Protein AF-A0A284VJ40-F1 (afdb_monomer_lite)

Sequence (128 aa):
MRIRPRKGGKGWAPASIRIILTNEAYIGKAYYNRRFCVKPKKPRDPLAYRKNENSTKKLRPRNEWIEIEVPAIIDEDTFRRAGEQLKKNTAWSSRNNTQHSYLLRRLVRCGECGYKMCGFFEGKQVNM

pLDDT: mean 87.55, std 10.87, range [37.44, 97.5]

InterPro domains:
  IPR011109 DNA-binding recombinase domain [PF07508] (4-89)
  IPR038109 DNA-binding recombinase domain superfamily [G3DSA:3.90.1750.20] (2-114)
  IPR050639 Site-specific recombinase resolvase [PTHR30461] (1-119)

Foldseek 3Di:
DQDAPPVRDPDDDPVRVVCVLQACVQQFKDWPPQKDFQADPDDPDPPDDDPDRRPDIDTDDPVPIDIDGDDHNDHPVSSVVSVVVVVVCVLVPCVPPDDDDDPCQSPDADPPPRHGDDDDDDDDPPDD

Structure (mmCIF, N/CA/C/O backbone):
data_AF-A0A284VJ40-F1
#
_entry.id   AF-A0A284VJ40-F1
#
loop_
_atom_site.group_PDB
_atom_site.id
_atom_site.type_symbol
_atom_site.label_atom_id
_atom_site.label_alt_id
_atom_site.label_comp_id
_atom_site.label_asym_id
_atom_site.label_entity_id
_atom_site.label_seq_id
_atom_site.pdbx_PDB_ins_code
_atom_site.Cartn_x
_atom_site.Cartn_y
_atom_site.Cartn_z
_atom_site.occupancy
_atom_site.B_iso_or_equiv
_atom_site.auth_seq_id
_atom_site.auth_comp_id
_atom_site.auth_asym_id
_atom_site.auth_atom_id
_atom_site.pdbx_PDB_model_num
ATOM 1 N N . MET A 1 1 ? -0.093 26.224 -6.676 1.00 54.31 1 MET A N 1
ATOM 2 C CA . MET A 1 1 ? -0.177 26.091 -5.201 1.00 54.31 1 MET A CA 1
ATOM 3 C C . MET A 1 1 ? 0.594 24.839 -4.769 1.00 54.31 1 MET A C 1
ATOM 5 O O . MET A 1 1 ? 0.259 23.758 -5.233 1.00 54.31 1 MET A O 1
ATOM 9 N N . ARG A 1 2 ? 1.674 24.945 -3.975 1.00 72.81 2 ARG A N 1
ATOM 10 C CA . ARG A 1 2 ? 2.485 23.777 -3.559 1.00 72.81 2 ARG A CA 1
ATOM 11 C C . ARG A 1 2 ? 2.055 23.322 -2.164 1.00 72.81 2 ARG A C 1
ATOM 13 O O . ARG A 1 2 ? 2.453 23.928 -1.175 1.00 72.81 2 ARG A O 1
ATOM 20 N N . ILE A 1 3 ? 1.242 22.268 -2.089 1.00 81.75 3 ILE A N 1
ATOM 21 C CA . ILE A 1 3 ? 0.759 21.715 -0.814 1.00 81.75 3 ILE A CA 1
ATOM 22 C C . ILE A 1 3 ? 1.926 21.030 -0.095 1.00 81.75 3 ILE A C 1
ATOM 24 O O . ILE A 1 3 ? 2.448 20.010 -0.557 1.00 81.75 3 ILE A O 1
ATOM 28 N N . ARG A 1 4 ? 2.355 21.597 1.036 1.00 85.69 4 ARG A N 1
ATOM 29 C CA . ARG A 1 4 ? 3.443 21.040 1.850 1.00 85.69 4 ARG A CA 1
ATOM 30 C C . ARG A 1 4 ? 2.926 19.914 2.760 1.00 85.69 4 ARG A C 1
ATOM 32 O O . ARG A 1 4 ? 1.786 19.974 3.214 1.00 85.69 4 ARG A O 1
ATOM 39 N N . PRO A 1 5 ? 3.745 18.890 3.055 1.00 87.50 5 PRO A N 1
ATOM 40 C CA . PRO A 1 5 ? 3.402 17.887 4.058 1.00 87.50 5 PRO A CA 1
ATOM 41 C C . PRO A 1 5 ? 3.319 18.523 5.451 1.00 87.50 5 PRO A C 1
ATOM 43 O O . PRO A 1 5 ? 3.989 19.517 5.720 1.00 87.50 5 PRO A O 1
ATOM 46 N N . ARG A 1 6 ? 2.573 17.897 6.371 1.00 80.50 6 ARG A N 1
ATOM 47 C CA . ARG A 1 6 ? 2.343 18.391 7.747 1.00 80.50 6 ARG A CA 1
ATOM 48 C C . ARG A 1 6 ? 3.614 18.831 8.491 1.00 80.50 6 ARG A C 1
ATOM 50 O O . ARG A 1 6 ? 3.562 19.765 9.276 1.00 80.50 6 ARG A O 1
ATOM 57 N N . LYS A 1 7 ? 4.749 18.162 8.259 1.00 83.31 7 LYS A N 1
ATOM 58 C CA . LYS A 1 7 ? 6.049 18.488 8.881 1.00 83.31 7 LYS A CA 1
ATOM 59 C C . LYS A 1 7 ? 6.913 19.470 8.067 1.00 83.31 7 LYS A C 1
ATOM 61 O O . LYS A 1 7 ? 8.104 19.576 8.317 1.00 83.31 7 LYS A O 1
ATOM 66 N N . GLY A 1 8 ? 6.360 20.132 7.051 1.00 81.44 8 GLY A N 1
ATOM 67 C CA . GLY A 1 8 ? 7.031 21.210 6.312 1.00 81.44 8 GLY A CA 1
ATOM 68 C C . GLY A 1 8 ? 8.177 20.798 5.378 1.00 81.44 8 GLY A C 1
ATOM 69 O O . GLY A 1 8 ? 8.856 21.669 4.844 1.00 81.44 8 GLY A O 1
ATOM 70 N N . GLY A 1 9 ? 8.401 19.500 5.148 1.00 83.12 9 GLY A N 1
ATOM 71 C CA . GLY A 1 9 ? 9.456 19.008 4.253 1.00 83.12 9 GLY A CA 1
ATOM 72 C C . GLY A 1 9 ? 9.308 19.460 2.789 1.00 83.12 9 GLY A C 1
ATOM 73 O O . GLY A 1 9 ? 8.227 19.844 2.343 1.00 83.12 9 GLY A O 1
ATOM 74 N N . LYS A 1 10 ? 10.400 19.357 2.011 1.00 83.69 10 LYS A N 1
ATOM 75 C CA . LYS A 1 10 ? 10.471 19.793 0.595 1.00 83.69 10 LYS A CA 1
ATOM 76 C C . LYS A 1 10 ? 9.449 19.100 -0.328 1.00 83.69 10 LYS A C 1
ATOM 78 O O . LYS A 1 10 ? 9.096 19.641 -1.379 1.00 83.69 10 LYS A O 1
ATOM 83 N N . GLY A 1 11 ? 8.971 17.919 0.054 1.00 87.00 11 GLY A N 1
ATOM 84 C CA . GLY A 1 11 ? 7.966 17.150 -0.671 1.00 87.00 11 GLY A CA 1
ATOM 85 C C . GLY A 1 11 ? 7.354 16.062 0.205 1.00 87.00 11 GLY A C 1
ATOM 86 O O . GLY A 1 11 ? 7.837 15.779 1.303 1.00 87.00 11 GLY A O 1
ATOM 87 N N . TRP A 1 12 ? 6.275 15.459 -0.280 1.00 90.25 12 TRP A N 1
ATOM 88 C CA . TRP A 1 12 ? 5.621 14.352 0.405 1.00 90.25 12 TRP A CA 1
ATOM 89 C C . TRP A 1 12 ? 6.448 13.074 0.274 1.00 90.25 12 TRP A C 1
ATOM 91 O O . TRP A 1 12 ? 6.864 12.699 -0.821 1.00 90.25 12 TRP A O 1
ATOM 101 N N . ALA A 1 13 ? 6.656 12.372 1.389 1.00 89.69 13 ALA A N 1
ATOM 102 C CA . ALA A 1 13 ? 7.297 11.067 1.348 1.00 89.69 13 ALA A CA 1
ATOM 103 C C . ALA A 1 13 ? 6.415 10.075 0.558 1.00 89.69 13 ALA A C 1
ATOM 105 O O . ALA A 1 13 ? 5.196 10.053 0.769 1.00 89.69 13 ALA A O 1
ATOM 106 N N . PRO A 1 14 ? 6.989 9.186 -0.275 1.00 89.38 14 PRO A N 1
ATOM 107 C CA . PRO A 1 14 ? 6.208 8.199 -1.026 1.00 89.38 14 PRO A CA 1
ATOM 108 C C . PRO A 1 14 ? 5.330 7.307 -0.137 1.00 89.38 14 PRO A C 1
ATOM 110 O O . PRO A 1 14 ? 4.239 6.906 -0.536 1.00 89.38 14 PRO A O 1
ATOM 113 N N . ALA A 1 15 ? 5.784 7.013 1.087 1.00 90.31 15 ALA A N 1
ATOM 114 C CA . ALA A 1 15 ? 5.001 6.272 2.073 1.00 90.31 15 ALA A CA 1
ATOM 115 C C . ALA A 1 15 ? 3.744 7.042 2.516 1.00 90.31 15 ALA A C 1
ATOM 117 O O . ALA A 1 15 ? 2.681 6.442 2.642 1.00 90.31 15 ALA A O 1
ATOM 118 N N . SER A 1 16 ? 3.8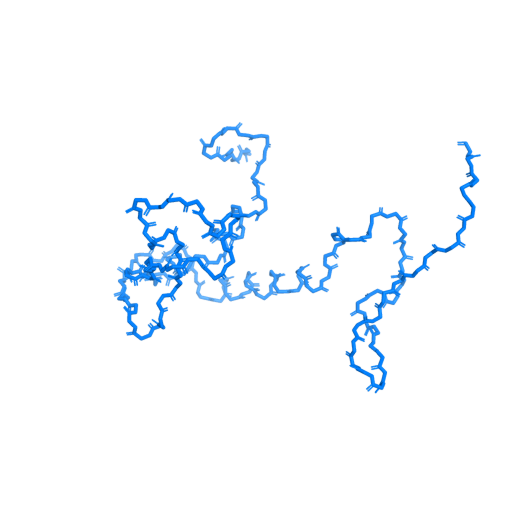45 8.361 2.699 1.00 91.56 16 SER A N 1
ATOM 119 C CA . SER A 1 16 ? 2.707 9.217 3.048 1.00 91.56 16 SER A CA 1
ATOM 120 C C . SER A 1 16 ? 1.683 9.266 1.918 1.00 91.56 16 SER A C 1
ATOM 122 O O . SER A 1 16 ? 0.502 9.059 2.170 1.00 91.56 16 SER A O 1
ATOM 124 N N . ILE A 1 17 ? 2.136 9.452 0.673 1.00 92.19 17 ILE A N 1
ATOM 125 C CA . ILE A 1 17 ? 1.256 9.431 -0.508 1.00 92.19 17 ILE A CA 1
ATOM 126 C C . ILE A 1 17 ? 0.546 8.079 -0.621 1.00 92.19 17 ILE A C 1
ATOM 128 O O . ILE A 1 17 ? -0.659 8.029 -0.834 1.00 92.19 17 ILE A O 1
ATOM 132 N N . ARG A 1 18 ? 1.267 6.970 -0.419 1.00 93.44 18 ARG A N 1
ATOM 133 C CA . ARG A 1 18 ? 0.664 5.633 -0.435 1.00 93.44 18 ARG A CA 1
ATOM 134 C C . ARG A 1 18 ? -0.431 5.483 0.620 1.00 93.44 18 ARG A C 1
ATOM 136 O O . ARG A 1 18 ? -1.461 4.901 0.310 1.00 93.44 18 ARG A O 1
ATOM 143 N N . ILE A 1 19 ? -0.220 5.984 1.839 1.00 93.19 19 ILE A N 1
ATOM 144 C CA . ILE A 1 19 ? -1.234 5.932 2.904 1.00 93.19 19 ILE A CA 1
ATOM 145 C C . ILE A 1 19 ? -2.482 6.719 2.493 1.00 93.19 19 ILE A C 1
ATOM 147 O O . ILE A 1 19 ? -3.580 6.208 2.659 1.00 93.19 19 ILE A O 1
ATOM 151 N N . ILE A 1 20 ? -2.314 7.911 1.914 1.00 93.38 20 ILE A N 1
ATOM 152 C CA . ILE A 1 20 ? -3.421 8.744 1.417 1.00 93.38 20 ILE A CA 1
ATOM 153 C C . ILE A 1 20 ? -4.213 7.991 0.342 1.00 93.38 20 ILE A C 1
ATOM 155 O O . ILE A 1 20 ? -5.414 7.803 0.483 1.00 93.38 20 ILE A O 1
ATOM 159 N N . LEU A 1 21 ? -3.538 7.486 -0.692 1.00 94.94 21 LEU A N 1
ATOM 160 C CA . LEU A 1 21 ? -4.185 6.814 -1.826 1.00 94.94 21 LEU A CA 1
ATOM 161 C C . LEU A 1 21 ? -4.819 5.455 -1.484 1.00 94.94 21 LEU A C 1
ATOM 163 O O . LEU A 1 21 ? -5.546 4.910 -2.302 1.00 94.94 21 LEU A O 1
ATOM 167 N N . THR A 1 22 ? -4.517 4.879 -0.318 1.00 95.12 22 THR A N 1
ATOM 168 C CA . THR A 1 22 ? -5.067 3.582 0.126 1.00 95.12 22 THR A CA 1
ATOM 169 C C . THR A 1 22 ? -6.019 3.719 1.312 1.00 95.12 22 THR A C 1
ATOM 171 O O . THR A 1 22 ? -6.426 2.717 1.898 1.00 95.12 22 THR A O 1
ATOM 174 N N . ASN A 1 23 ? -6.364 4.949 1.698 1.00 95.31 23 ASN A N 1
ATOM 175 C CA . ASN A 1 23 ? -7.256 5.191 2.817 1.00 95.31 23 ASN A CA 1
ATOM 176 C C . ASN A 1 23 ? -8.726 5.044 2.398 1.00 95.31 23 ASN A C 1
ATOM 178 O O . ASN A 1 23 ? -9.292 5.945 1.785 1.00 95.31 23 ASN A O 1
ATOM 182 N N . GLU A 1 24 ? -9.341 3.930 2.792 1.00 95.25 24 GLU A N 1
ATOM 183 C CA . GLU A 1 24 ? -10.757 3.619 2.537 1.00 95.25 24 GLU A CA 1
ATOM 184 C C . GLU A 1 24 ? -11.721 4.651 3.169 1.00 95.25 24 GLU A C 1
ATOM 186 O O . GLU A 1 24 ? -12.842 4.816 2.700 1.00 95.25 24 GLU A O 1
ATOM 191 N N . ALA A 1 25 ? -11.274 5.453 4.145 1.00 96.62 25 ALA A N 1
ATOM 192 C CA . ALA A 1 25 ? -12.098 6.535 4.691 1.00 96.62 25 ALA A CA 1
ATOM 193 C C . ALA A 1 25 ? -12.501 7.577 3.628 1.00 96.62 25 ALA A C 1
ATOM 195 O O . ALA A 1 25 ? -13.527 8.230 3.773 1.00 96.62 25 ALA A O 1
ATOM 196 N N . TYR A 1 26 ? -11.725 7.734 2.548 1.00 96.81 26 TYR A N 1
ATOM 197 C CA . TYR A 1 26 ? -12.055 8.687 1.483 1.00 96.81 26 TYR A CA 1
ATOM 198 C C . TYR A 1 26 ? -13.213 8.244 0.588 1.00 96.81 26 TYR A C 1
ATOM 200 O O . TYR A 1 26 ? -13.820 9.105 -0.040 1.00 96.81 26 TYR A O 1
ATOM 208 N N . ILE A 1 27 ? -13.553 6.953 0.588 1.00 97.50 27 ILE A N 1
ATOM 209 C CA . ILE A 1 27 ? -14.760 6.404 -0.053 1.00 97.50 27 ILE A CA 1
ATOM 210 C C . ILE A 1 27 ? -15.892 6.170 0.960 1.00 97.50 27 ILE A C 1
ATOM 212 O O . ILE A 1 27 ? -16.820 5.415 0.695 1.00 97.50 27 ILE A O 1
ATOM 216 N N . GLY A 1 28 ? -15.789 6.770 2.149 1.00 96.44 28 GLY A N 1
ATOM 217 C CA . GLY A 1 28 ? -16.806 6.698 3.196 1.00 96.44 28 GLY A CA 1
ATOM 218 C C . GLY A 1 28 ? -16.715 5.494 4.137 1.00 96.44 28 GLY A C 1
ATOM 219 O O . GLY A 1 28 ? -17.539 5.368 5.037 1.00 96.44 28 GLY A O 1
ATOM 220 N N . LYS A 1 29 ? -15.695 4.637 3.988 1.00 95.62 29 LYS A N 1
ATOM 221 C CA . LYS A 1 29 ? -15.520 3.404 4.775 1.00 95.62 29 LYS A CA 1
ATOM 222 C C . LYS A 1 29 ? -14.357 3.547 5.760 1.00 95.62 29 LYS A C 1
ATOM 224 O O . LYS A 1 29 ? -13.201 3.243 5.446 1.00 95.62 29 LYS A O 1
ATOM 229 N N . ALA A 1 30 ? -14.623 4.063 6.959 1.00 94.75 30 ALA A N 1
ATOM 230 C CA . ALA A 1 30 ? -13.627 4.112 8.028 1.00 94.75 30 ALA A CA 1
ATOM 231 C C . ALA A 1 30 ? -13.666 2.826 8.867 1.00 94.75 30 ALA A C 1
ATOM 233 O O . ALA A 1 30 ? -14.685 2.160 8.964 1.00 94.75 30 ALA A O 1
ATOM 234 N N . TYR A 1 31 ? -12.542 2.465 9.492 1.00 95.25 31 TYR A N 1
ATOM 235 C CA . TYR A 1 31 ? -12.455 1.239 10.292 1.00 95.25 31 TYR A CA 1
ATOM 236 C C . TYR A 1 31 ? -11.776 1.499 11.633 1.00 95.25 31 TYR A C 1
ATOM 238 O O . TYR A 1 31 ? -10.629 1.965 11.682 1.00 95.25 31 TYR A O 1
ATOM 246 N N . TYR A 1 32 ? -12.451 1.120 12.715 1.00 94.38 32 TYR A N 1
ATOM 247 C CA . TYR A 1 32 ? -11.907 1.057 14.066 1.00 94.38 32 TYR A CA 1
ATOM 248 C C . TYR A 1 32 ? -11.444 -0.367 14.415 1.00 94.38 32 TYR A C 1
ATOM 250 O O . TYR A 1 32 ? -11.668 -1.321 13.671 1.00 94.38 32 TYR A O 1
ATOM 258 N N . ASN A 1 33 ? -10.714 -0.502 15.527 1.00 94.00 33 ASN A N 1
ATOM 259 C CA . ASN A 1 33 ? -10.199 -1.778 16.030 1.00 94.00 33 ASN A CA 1
ATOM 260 C C . ASN A 1 33 ? -9.352 -2.566 15.006 1.00 94.00 33 ASN A C 1
ATOM 262 O O . ASN A 1 33 ? -9.296 -3.782 15.014 1.00 94.00 33 ASN A O 1
ATOM 266 N N . ARG A 1 34 ? -8.630 -1.903 14.097 1.00 93.94 34 ARG A N 1
ATOM 267 C CA . ARG A 1 34 ? -7.891 -2.620 13.035 1.00 93.94 34 ARG A CA 1
ATOM 268 C C . ARG A 1 34 ? -6.614 -3.304 13.511 1.00 93.94 34 ARG A C 1
ATOM 270 O O . ARG A 1 34 ? -6.045 -4.109 12.779 1.00 93.94 34 ARG A O 1
ATOM 277 N N . ARG A 1 35 ? -6.066 -2.893 14.658 1.00 93.75 35 ARG A N 1
ATOM 278 C CA . ARG A 1 35 ? -4.715 -3.267 15.099 1.00 93.75 35 ARG A CA 1
ATOM 279 C C . ARG A 1 35 ? -4.714 -3.751 16.538 1.00 93.75 35 ARG A C 1
ATOM 281 O O . ARG A 1 35 ? -5.371 -3.159 17.384 1.00 93.75 35 ARG A O 1
ATOM 288 N N . PHE A 1 36 ? -3.891 -4.754 16.808 1.00 94.12 36 PHE A N 1
ATOM 289 C CA . PHE A 1 36 ? -3.626 -5.266 18.149 1.00 94.12 36 PHE A CA 1
ATOM 290 C C . PHE A 1 36 ? -2.126 -5.483 18.357 1.00 94.12 36 PHE A C 1
ATOM 292 O O . PHE A 1 36 ? -1.355 -5.569 17.393 1.00 94.12 36 PHE A O 1
ATOM 299 N N . CYS A 1 37 ? -1.702 -5.510 19.617 1.00 93.06 37 CYS A N 1
ATOM 300 C CA . CYS A 1 37 ? -0.304 -5.676 19.993 1.00 93.06 37 CYS A CA 1
ATOM 301 C C . CYS A 1 37 ? 0.024 -7.160 20.198 1.00 93.06 37 CYS A C 1
ATOM 303 O O . CYS A 1 37 ? -0.734 -7.886 20.832 1.00 93.06 37 CYS A O 1
ATOM 305 N N . VAL A 1 38 ? 1.169 -7.597 19.678 1.00 93.00 38 VAL A N 1
ATOM 306 C CA . VAL A 1 38 ? 1.658 -8.978 19.745 1.00 93.00 38 VAL A CA 1
ATOM 307 C C . VAL A 1 38 ? 3.146 -9.026 20.061 1.00 93.00 38 VAL A C 1
ATOM 309 O O . VAL A 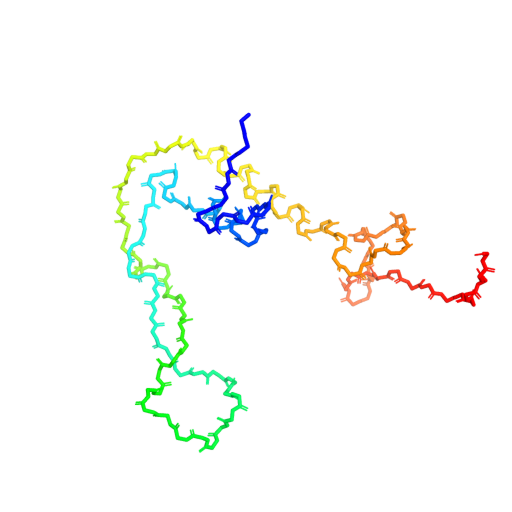1 38 ? 3.886 -8.070 19.786 1.00 93.00 38 VAL A O 1
ATOM 312 N N . LYS A 1 39 ? 3.600 -10.178 20.561 1.00 91.00 39 LYS A N 1
ATOM 313 C CA . LYS A 1 39 ? 5.024 -10.464 20.729 1.00 91.00 39 LYS A CA 1
ATOM 314 C C . LYS A 1 39 ? 5.753 -10.402 19.372 1.00 91.00 39 LYS A C 1
ATOM 316 O O . LYS A 1 39 ? 5.251 -10.936 18.371 1.00 91.00 39 LYS A O 1
ATOM 321 N N . PRO A 1 40 ? 6.921 -9.740 19.290 1.00 89.75 40 PRO A N 1
ATOM 322 C CA . PRO A 1 40 ? 7.719 -9.709 18.068 1.00 89.75 40 PRO A CA 1
ATOM 323 C C . PRO A 1 40 ? 8.189 -11.111 17.676 1.00 89.75 40 PRO A C 1
ATOM 325 O O . PRO A 1 40 ? 8.781 -11.808 18.491 1.00 89.75 40 PRO A O 1
ATOM 328 N N . LYS A 1 41 ? 7.997 -11.502 16.409 1.00 88.75 41 LYS A N 1
ATOM 329 C CA . LYS A 1 41 ? 8.502 -12.790 15.891 1.00 88.75 41 LYS A CA 1
ATOM 330 C C . LYS A 1 41 ? 10.033 -12.843 15.807 1.00 88.75 41 LYS A C 1
ATOM 332 O O . LYS A 1 41 ? 10.616 -13.902 15.975 1.00 88.75 41 LYS A O 1
ATOM 337 N N . LYS A 1 42 ? 10.667 -11.710 15.485 1.00 88.00 42 LYS A N 1
ATOM 338 C CA . LYS A 1 42 ? 12.123 -11.567 15.337 1.00 88.00 42 LYS A CA 1
ATOM 339 C C . LYS A 1 42 ? 12.601 -10.391 16.192 1.00 88.00 42 LYS A C 1
ATOM 341 O O . LYS A 1 42 ? 12.667 -9.266 15.694 1.00 88.00 42 LYS A O 1
ATOM 346 N N . PRO A 1 43 ? 12.800 -10.607 17.502 1.00 84.88 43 PRO A N 1
ATOM 347 C CA . PRO A 1 43 ? 13.357 -9.593 18.388 1.00 84.88 43 PRO A CA 1
ATOM 348 C C . PRO A 1 43 ? 14.765 -9.168 17.935 1.00 84.88 43 PRO A C 1
ATOM 350 O O . PRO A 1 43 ? 15.527 -10.008 17.476 1.00 84.88 43 PRO A O 1
ATOM 353 N N . ARG A 1 44 ? 15.115 -7.877 18.077 1.00 85.12 44 ARG A N 1
ATOM 354 C CA . ARG A 1 44 ? 16.479 -7.388 17.779 1.00 85.12 44 ARG A CA 1
ATOM 355 C C . ARG A 1 44 ? 17.520 -8.006 18.721 1.00 85.12 44 ARG A C 1
ATOM 357 O O . ARG A 1 44 ? 18.593 -8.370 18.270 1.00 85.12 44 ARG A O 1
ATOM 364 N N . ASP A 1 45 ? 17.146 -8.139 19.990 1.00 87.50 45 ASP A N 1
ATOM 365 C CA . ASP A 1 45 ? 17.845 -8.907 21.018 1.00 87.50 45 ASP A CA 1
ATOM 366 C C . ASP A 1 45 ? 16.809 -9.832 21.696 1.00 87.50 45 ASP A C 1
ATOM 368 O O . ASP A 1 45 ? 15.800 -9.312 22.207 1.00 87.50 45 ASP A O 1
ATOM 372 N N . PRO A 1 46 ? 16.965 -11.169 21.608 1.00 82.50 46 PRO A N 1
ATOM 373 C CA . PRO A 1 46 ? 16.081 -12.140 22.254 1.00 82.50 46 PRO A CA 1
ATOM 374 C C . PRO A 1 46 ? 16.193 -12.194 23.784 1.00 82.50 46 PRO A C 1
ATOM 376 O O . PRO A 1 46 ? 15.215 -12.571 24.422 1.00 82.50 46 PRO A O 1
ATOM 379 N N . LEU A 1 47 ? 17.348 -11.840 24.356 1.00 84.94 47 LEU A N 1
ATOM 380 C CA . LEU A 1 47 ? 17.642 -11.962 25.790 1.00 84.94 47 LEU A CA 1
ATOM 381 C C . LEU A 1 47 ? 17.385 -10.660 26.556 1.00 84.94 47 LEU A C 1
ATOM 383 O O . LEU A 1 47 ? 17.227 -10.679 27.775 1.00 84.94 47 LEU A O 1
ATOM 387 N N . ALA A 1 48 ? 17.306 -9.529 25.852 1.00 86.00 48 ALA A N 1
ATOM 388 C CA . ALA A 1 48 ? 16.988 -8.246 26.463 1.00 86.00 48 ALA A CA 1
ATOM 389 C C . ALA A 1 48 ? 15.631 -8.269 27.188 1.00 86.00 48 ALA A C 1
ATOM 391 O O . ALA A 1 48 ? 14.593 -8.597 26.601 1.00 86.00 48 ALA A O 1
ATOM 392 N N . TYR A 1 49 ? 15.635 -7.820 28.446 1.00 85.88 49 TYR A N 1
ATOM 393 C CA . TYR A 1 49 ? 14.423 -7.632 29.238 1.00 85.88 49 TYR A CA 1
ATOM 394 C C . TYR A 1 49 ? 13.437 -6.683 28.543 1.00 85.88 49 TYR A C 1
ATOM 396 O O . TYR A 1 49 ? 13.805 -5.626 28.019 1.00 85.88 49 TYR A O 1
ATOM 404 N N . ARG A 1 50 ? 12.149 -7.042 28.569 1.00 79.62 50 ARG A N 1
ATOM 405 C CA . ARG A 1 50 ? 11.070 -6.234 27.996 1.00 79.62 50 ARG A CA 1
ATOM 406 C C . ARG A 1 50 ? 9.948 -6.039 28.988 1.00 79.62 50 ARG A C 1
ATOM 408 O O . ARG A 1 50 ? 9.183 -6.957 29.245 1.00 79.62 50 ARG A O 1
ATOM 415 N N . LYS A 1 51 ? 9.767 -4.786 29.410 1.00 86.25 51 LYS A N 1
ATOM 416 C CA . LYS A 1 51 ? 8.606 -4.368 30.206 1.00 86.25 51 LYS A CA 1
ATOM 417 C C . LYS A 1 51 ? 7.273 -4.688 29.512 1.00 86.25 51 LYS A C 1
ATOM 419 O O . LYS A 1 51 ? 6.324 -5.083 30.169 1.00 86.25 51 LYS A O 1
ATOM 424 N N . ASN A 1 52 ? 7.214 -4.527 28.186 1.00 84.75 52 ASN A N 1
ATOM 425 C CA . ASN A 1 52 ? 6.049 -4.873 27.371 1.00 84.75 52 ASN A CA 1
ATOM 426 C C . ASN A 1 52 ? 6.411 -5.985 26.387 1.00 84.75 52 ASN A C 1
ATOM 428 O O . ASN A 1 52 ? 7.103 -5.741 25.394 1.00 84.75 52 ASN A O 1
ATOM 432 N N . GLU A 1 53 ? 5.902 -7.192 26.624 1.00 84.88 53 GLU A N 1
ATOM 433 C CA . GLU A 1 53 ? 6.124 -8.324 25.721 1.00 84.88 53 GLU A CA 1
ATOM 434 C C . GLU A 1 53 ? 5.482 -8.089 24.343 1.00 84.88 53 GLU A C 1
ATOM 436 O O . GLU A 1 53 ? 6.068 -8.398 23.304 1.00 84.88 53 GLU A O 1
ATOM 441 N N . ASN A 1 54 ? 4.293 -7.479 24.330 1.00 88.75 54 ASN A N 1
ATOM 442 C CA . ASN A 1 54 ? 3.513 -7.185 23.130 1.00 88.75 54 ASN A CA 1
ATOM 443 C C . ASN A 1 54 ? 3.885 -5.821 22.530 1.00 88.75 54 ASN A C 1
ATOM 445 O O . ASN A 1 54 ? 3.128 -4.856 22.619 1.00 88.75 54 ASN A O 1
ATOM 449 N N . SER A 1 55 ? 5.061 -5.725 21.912 1.00 86.69 55 SER A N 1
ATOM 450 C CA . SER A 1 55 ? 5.573 -4.456 21.369 1.00 86.69 55 SER A CA 1
ATOM 451 C C . SER A 1 55 ? 5.311 -4.238 19.874 1.00 86.69 55 SER A C 1
ATOM 453 O O . SER A 1 55 ? 5.468 -3.122 19.379 1.00 86.69 55 SER A O 1
ATOM 455 N N . THR A 1 56 ? 4.893 -5.264 19.125 1.00 89.69 56 THR A N 1
ATOM 456 C CA . THR A 1 56 ? 4.631 -5.152 17.679 1.00 89.69 56 THR A CA 1
ATOM 457 C C . THR A 1 56 ? 3.141 -5.026 17.395 1.00 89.69 56 THR A C 1
ATOM 459 O O . THR A 1 56 ? 2.346 -5.795 17.918 1.00 89.69 56 THR A O 1
ATOM 462 N N . LYS A 1 57 ? 2.745 -4.106 16.508 1.00 92.31 57 LYS A N 1
ATOM 463 C CA . LYS A 1 57 ? 1.353 -3.995 16.045 1.00 92.31 57 LYS A CA 1
ATOM 464 C C . LYS A 1 57 ? 1.114 -4.911 14.845 1.00 92.31 57 LYS A C 1
ATOM 466 O O . LYS A 1 57 ? 1.869 -4.861 13.875 1.00 92.31 57 LYS A O 1
ATOM 471 N N . LYS A 1 58 ? 0.040 -5.697 14.880 1.00 93.62 58 LYS A N 1
ATOM 472 C CA . LYS A 1 58 ? -0.480 -6.462 13.736 1.00 93.62 58 LYS A CA 1
ATOM 473 C C . LYS A 1 58 ? -1.898 -6.035 13.400 1.00 93.62 58 LYS A C 1
ATOM 475 O O . LYS A 1 58 ? -2.590 -5.476 14.245 1.00 93.62 58 LYS A O 1
ATOM 480 N N . LEU A 1 59 ? -2.302 -6.283 12.156 1.00 93.81 59 LEU A N 1
ATOM 481 C CA . LEU A 1 59 ? -3.692 -6.125 11.744 1.00 93.81 59 LEU A CA 1
ATOM 482 C C . LEU A 1 59 ? -4.523 -7.284 12.296 1.00 93.81 59 LEU A C 1
ATOM 484 O O . LEU A 1 59 ? -4.079 -8.430 12.223 1.00 93.81 59 LEU A O 1
ATOM 488 N N . ARG A 1 60 ? -5.702 -6.972 12.838 1.00 94.38 60 ARG A N 1
ATOM 489 C CA . ARG A 1 60 ? -6.715 -7.976 13.175 1.00 94.38 60 ARG A CA 1
ATOM 490 C C . ARG A 1 60 ? -7.297 -8.594 11.895 1.00 94.38 60 ARG A C 1
ATOM 492 O O . ARG A 1 60 ? -7.232 -7.941 10.845 1.00 94.38 60 ARG A O 1
ATOM 499 N N . PRO A 1 61 ? -7.865 -9.807 11.962 1.00 94.31 61 PRO A N 1
ATOM 500 C CA . PRO A 1 61 ? -8.756 -10.331 10.930 1.00 94.31 61 PRO A CA 1
ATOM 501 C C . PRO A 1 61 ? -9.820 -9.303 10.510 1.00 94.31 61 PRO A C 1
ATOM 503 O O . PRO A 1 61 ? -10.274 -8.509 11.332 1.00 94.31 61 PRO A O 1
ATOM 506 N N . ARG A 1 62 ? -10.191 -9.278 9.222 1.00 90.81 62 ARG A N 1
ATOM 507 C CA . ARG A 1 62 ? -11.080 -8.240 8.656 1.00 90.81 62 ARG A CA 1
ATOM 508 C C . ARG A 1 62 ? -12.482 -8.259 9.277 1.00 90.81 62 ARG A C 1
ATOM 510 O O . ARG A 1 62 ? -13.082 -7.203 9.396 1.00 90.81 62 ARG A O 1
ATOM 517 N N . ASN A 1 63 ? -12.963 -9.424 9.704 1.00 93.75 63 ASN A N 1
ATOM 518 C CA . ASN A 1 63 ? -14.249 -9.602 10.389 1.00 93.75 63 ASN A CA 1
ATOM 519 C C . ASN A 1 63 ? -14.301 -8.983 11.801 1.00 93.75 63 ASN A C 1
ATOM 521 O O . ASN A 1 63 ? -15.387 -8.738 12.303 1.00 93.75 63 ASN A O 1
ATOM 525 N N . GLU A 1 64 ? -13.158 -8.715 12.441 1.00 94.69 64 GLU A N 1
ATOM 526 C CA . GLU A 1 64 ? -13.096 -8.006 13.731 1.00 94.69 64 GLU A CA 1
ATOM 527 C C . GLU A 1 64 ? -13.028 -6.475 13.565 1.00 94.69 64 GLU A C 1
ATOM 529 O O . GLU A 1 64 ? -12.970 -5.737 14.556 1.00 94.69 64 GLU A O 1
ATOM 534 N N . TRP A 1 65 ? -12.948 -5.980 12.324 1.00 95.81 65 TRP A N 1
ATOM 535 C CA . TRP A 1 65 ? -12.880 -4.546 12.062 1.00 95.81 65 TRP A CA 1
ATOM 536 C C . TRP A 1 65 ? -14.278 -3.960 12.167 1.00 95.81 65 TRP A C 1
ATOM 538 O O . TRP A 1 65 ? -15.217 -4.457 11.555 1.00 95.81 65 TRP A O 1
ATOM 548 N N . ILE A 1 66 ? -14.388 -2.870 12.916 1.00 95.00 66 ILE A N 1
ATOM 549 C CA . ILE A 1 66 ? -15.656 -2.171 13.093 1.00 95.00 66 ILE A CA 1
ATOM 550 C C . ILE A 1 66 ? -15.710 -1.084 12.029 1.00 95.00 66 ILE A C 1
ATOM 552 O O . ILE A 1 66 ? -14.922 -0.135 12.087 1.00 95.00 66 ILE A O 1
ATOM 556 N N . GLU A 1 67 ? -16.573 -1.268 11.035 1.00 95.38 67 GLU A N 1
ATOM 557 C CA . GLU A 1 67 ? -16.812 -0.282 9.985 1.00 95.38 67 GLU A CA 1
ATOM 558 C C . GLU A 1 67 ? -17.621 0.893 10.537 1.00 95.38 67 GLU A C 1
ATOM 560 O O . GLU A 1 67 ? -18.556 0.719 11.316 1.00 95.38 67 GLU A O 1
ATOM 565 N N . ILE A 1 68 ? -17.199 2.100 10.175 1.00 95.94 68 ILE A N 1
ATOM 566 C CA . ILE A 1 68 ? -17.814 3.362 10.564 1.00 95.94 68 ILE A CA 1
ATOM 567 C C . ILE A 1 68 ? -18.017 4.151 9.278 1.00 95.94 68 ILE A C 1
ATOM 569 O O . ILE A 1 68 ? -17.048 4.470 8.581 1.00 95.94 68 ILE A O 1
ATOM 573 N N . GLU A 1 69 ? -19.270 4.467 8.978 1.00 95.38 69 GLU A N 1
ATOM 574 C CA . GLU A 1 69 ? -19.614 5.301 7.834 1.00 95.38 69 GLU A CA 1
ATOM 575 C C . GLU A 1 69 ? -19.166 6.742 8.082 1.00 95.38 69 GLU A C 1
ATOM 577 O O . GLU A 1 69 ? -19.405 7.327 9.142 1.00 95.38 69 GLU A O 1
ATOM 582 N N . VAL A 1 70 ? -18.475 7.316 7.102 1.00 96.19 70 VAL A N 1
ATOM 583 C CA . VAL A 1 70 ? -18.016 8.707 7.125 1.00 96.19 70 VAL A CA 1
ATOM 584 C C . VAL A 1 70 ? -18.342 9.381 5.793 1.00 96.19 70 VAL A C 1
ATOM 586 O O . VAL A 1 70 ? -18.497 8.693 4.785 1.00 96.19 70 VAL A O 1
ATOM 589 N N . PRO A 1 71 ? -18.425 10.719 5.735 1.00 97.00 71 PRO A N 1
ATOM 590 C CA . PRO A 1 71 ? -18.633 11.413 4.470 1.00 97.00 71 PRO A CA 1
ATOM 591 C C . PRO A 1 71 ? -17.519 11.092 3.464 1.00 97.00 71 PRO A C 1
ATOM 593 O O . PRO A 1 71 ? -16.334 11.304 3.743 1.00 97.00 71 PRO A O 1
ATOM 596 N N . ALA A 1 72 ? -17.899 10.577 2.295 1.00 96.88 72 ALA A N 1
ATOM 597 C CA . ALA A 1 72 ? -16.964 10.293 1.216 1.00 96.88 72 ALA A CA 1
ATOM 598 C C . ALA A 1 72 ? -16.442 11.598 0.592 1.00 96.88 72 ALA A C 1
ATOM 600 O O . ALA A 1 72 ? -17.186 12.558 0.397 1.00 96.88 72 ALA A O 1
ATOM 601 N N . ILE A 1 73 ? -15.148 11.620 0.272 1.00 97.00 73 ILE A N 1
ATOM 602 C CA . ILE A 1 73 ? -14.477 12.747 -0.398 1.00 97.00 73 ILE A CA 1
ATOM 603 C C . ILE A 1 73 ? -14.302 12.449 -1.894 1.00 97.00 73 ILE A C 1
ATOM 605 O O . ILE A 1 73 ? -14.249 13.370 -2.705 1.00 97.00 73 ILE A O 1
ATOM 609 N N . ILE A 1 74 ? -14.196 11.168 -2.259 1.00 97.00 74 ILE A N 1
ATOM 610 C CA . ILE A 1 74 ? -14.041 10.681 -3.635 1.00 97.00 74 ILE A CA 1
ATOM 611 C C . ILE A 1 74 ? -14.950 9.471 -3.871 1.00 97.00 74 ILE A C 1
ATOM 613 O O . ILE A 1 74 ? -15.350 8.796 -2.923 1.00 97.00 74 ILE A O 1
ATOM 617 N N . ASP A 1 75 ? -15.233 9.166 -5.136 1.00 96.75 75 ASP A N 1
ATOM 618 C CA . ASP A 1 75 ? -15.981 7.973 -5.529 1.00 96.75 75 ASP A CA 1
ATOM 619 C C . ASP A 1 75 ? -15.126 6.684 -5.484 1.00 96.75 75 ASP A C 1
ATOM 621 O O . ASP A 1 75 ? -13.887 6.708 -5.476 1.00 96.75 75 ASP A O 1
ATOM 625 N N . GLU A 1 76 ? -15.803 5.532 -5.455 1.00 95.62 76 GLU A N 1
ATOM 626 C CA . GLU A 1 76 ? -15.161 4.215 -5.349 1.00 95.62 76 GLU A CA 1
ATOM 627 C C . GLU A 1 76 ? -14.375 3.824 -6.616 1.00 95.62 76 GLU A C 1
ATOM 629 O O . GLU A 1 76 ? -13.350 3.141 -6.510 1.00 95.62 76 GLU A O 1
ATOM 634 N N . ASP A 1 77 ? -14.772 4.302 -7.802 1.00 97.38 77 ASP A N 1
ATOM 635 C CA . ASP A 1 77 ? -14.058 4.037 -9.058 1.00 97.38 77 ASP A CA 1
ATOM 636 C C . ASP A 1 77 ? -12.693 4.734 -9.082 1.00 97.38 77 ASP A C 1
ATOM 638 O O . ASP A 1 77 ? -11.663 4.108 -9.357 1.00 97.38 77 ASP A O 1
ATOM 642 N N . THR A 1 78 ? -12.653 6.008 -8.697 1.00 97.31 78 THR A N 1
ATOM 643 C CA . THR A 1 78 ? -11.429 6.799 -8.558 1.00 97.31 78 THR A CA 1
ATOM 644 C C . THR A 1 78 ? -10.469 6.145 -7.566 1.00 97.31 78 THR A C 1
ATOM 646 O O . THR A 1 78 ? -9.276 5.991 -7.858 1.00 97.31 78 THR A O 1
ATOM 649 N N . PHE A 1 79 ? -10.972 5.688 -6.415 1.00 97.44 79 PHE A N 1
ATOM 650 C CA . PHE A 1 79 ? -10.166 4.967 -5.426 1.00 97.44 79 PHE A CA 1
ATOM 651 C C . PHE A 1 79 ? -9.609 3.648 -5.980 1.00 97.44 79 PHE A C 1
ATOM 653 O O . PHE A 1 79 ? -8.408 3.372 -5.863 1.00 97.44 79 PHE A O 1
ATOM 660 N N . ARG A 1 80 ? -10.450 2.847 -6.647 1.00 97.12 80 ARG A N 1
ATOM 661 C CA . ARG A 1 80 ? -10.049 1.586 -7.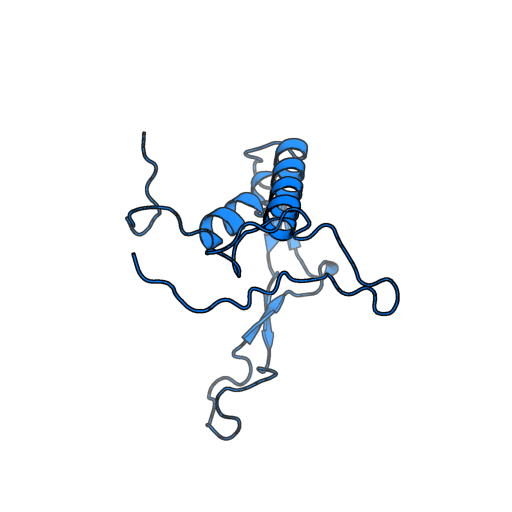285 1.00 97.12 80 ARG A CA 1
ATOM 662 C C . ARG A 1 80 ? -8.949 1.812 -8.321 1.00 97.12 80 ARG A C 1
ATOM 664 O O . ARG A 1 80 ? -7.915 1.139 -8.273 1.00 97.12 80 ARG A O 1
ATOM 671 N N . ARG A 1 81 ? -9.120 2.794 -9.210 1.00 97.38 81 ARG A N 1
ATOM 672 C CA . ARG A 1 81 ? -8.141 3.162 -10.247 1.00 97.38 81 ARG A CA 1
ATOM 673 C C . ARG A 1 81 ? -6.809 3.604 -9.646 1.00 97.38 81 ARG A C 1
ATOM 675 O O . ARG A 1 81 ? -5.754 3.185 -10.126 1.00 97.38 81 ARG A O 1
ATOM 682 N N . ALA A 1 82 ? -6.829 4.384 -8.564 1.00 96.25 82 ALA A N 1
ATOM 683 C CA . ALA A 1 82 ? -5.613 4.753 -7.838 1.00 96.25 82 ALA A CA 1
ATOM 684 C C . ALA A 1 82 ? -4.892 3.518 -7.266 1.00 96.25 82 ALA A C 1
ATOM 68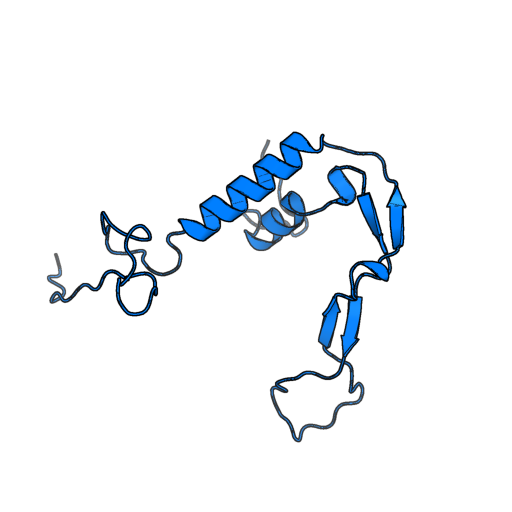6 O O . ALA A 1 82 ? -3.670 3.383 -7.406 1.00 96.25 82 ALA A O 1
ATOM 687 N N . GLY A 1 83 ? -5.639 2.577 -6.680 1.00 95.81 83 GLY A N 1
ATOM 688 C CA . GLY A 1 83 ? -5.116 1.300 -6.193 1.00 95.81 83 GLY A CA 1
ATOM 689 C C . GLY A 1 83 ? -4.485 0.443 -7.297 1.00 95.81 83 GLY A C 1
ATOM 690 O O . GLY A 1 83 ? -3.388 -0.097 -7.125 1.00 95.81 83 GLY A O 1
ATOM 691 N N . GLU A 1 84 ? -5.130 0.347 -8.458 1.00 96.31 84 GLU A N 1
ATOM 692 C CA . GLU A 1 84 ? -4.597 -0.347 -9.636 1.00 96.31 84 GLU A CA 1
ATOM 693 C C . GLU A 1 84 ? -3.320 0.307 -10.155 1.00 96.31 84 GLU A C 1
ATOM 695 O O . GLU A 1 84 ? -2.331 -0.385 -10.420 1.00 96.31 84 GLU A O 1
ATOM 700 N N . GLN A 1 85 ? -3.292 1.637 -10.229 1.00 95.75 85 GLN A N 1
ATOM 701 C CA . GLN A 1 85 ? -2.097 2.366 -10.632 1.00 95.75 85 GLN A CA 1
ATOM 702 C C . GLN A 1 85 ? -0.943 2.142 -9.647 1.00 95.75 85 GLN A C 1
ATOM 704 O O . GLN A 1 85 ? 0.195 1.947 -10.070 1.00 95.75 85 GLN A O 1
ATOM 709 N N . LEU A 1 86 ? -1.203 2.085 -8.336 1.00 94.75 86 LEU A N 1
ATOM 710 C CA . LEU A 1 86 ? -0.183 1.748 -7.337 1.00 94.75 86 LEU A CA 1
ATOM 711 C C . LEU A 1 86 ? 0.380 0.333 -7.528 1.00 94.75 86 LEU A C 1
ATOM 713 O O . LEU A 1 86 ? 1.596 0.136 -7.397 1.00 94.75 86 LEU A O 1
ATOM 717 N N . LYS A 1 87 ? -0.473 -0.648 -7.853 1.00 92.50 87 LYS A N 1
ATOM 718 C CA . LYS A 1 87 ? -0.046 -2.020 -8.173 1.00 92.50 87 LYS A CA 1
ATOM 719 C C . LYS A 1 87 ? 0.831 -2.034 -9.425 1.00 92.50 87 LYS A C 1
ATOM 721 O O . LYS A 1 87 ? 1.935 -2.578 -9.367 1.00 92.50 87 LYS A O 1
ATOM 726 N N . LYS A 1 88 ? 0.408 -1.365 -10.506 1.00 92.88 88 LYS A N 1
ATOM 727 C CA . LYS A 1 88 ? 1.195 -1.199 -11.742 1.00 92.88 88 LYS A CA 1
ATOM 728 C C . LYS A 1 88 ? 2.542 -0.532 -11.453 1.00 92.88 88 LYS A C 1
ATOM 730 O O . LYS A 1 88 ? 3.584 -1.102 -11.755 1.00 92.88 88 LYS A O 1
ATOM 735 N N . ASN A 1 89 ? 2.552 0.603 -10.759 1.00 91.62 89 ASN A N 1
ATOM 736 C CA . ASN A 1 89 ? 3.778 1.320 -10.398 1.00 91.62 89 ASN A CA 1
ATOM 737 C C . ASN A 1 89 ? 4.732 0.455 -9.566 1.00 91.62 89 ASN A C 1
ATOM 739 O O . ASN A 1 89 ? 5.942 0.491 -9.767 1.00 91.62 89 ASN A O 1
ATOM 743 N N . THR A 1 90 ? 4.214 -0.359 -8.645 1.00 88.06 90 THR A N 1
ATOM 744 C CA . THR A 1 90 ? 5.041 -1.295 -7.867 1.00 88.06 90 THR A CA 1
ATOM 745 C C . THR A 1 90 ? 5.613 -2.396 -8.767 1.00 88.06 90 THR A C 1
ATOM 747 O O . THR A 1 90 ? 6.814 -2.691 -8.709 1.00 88.06 90 THR A O 1
ATOM 750 N N . ALA A 1 91 ? 4.780 -2.948 -9.653 1.00 87.12 91 ALA A N 1
ATOM 751 C CA . ALA A 1 91 ? 5.156 -3.957 -10.636 1.00 87.12 91 ALA A CA 1
ATOM 752 C C . ALA A 1 91 ? 6.151 -3.452 -11.690 1.00 87.12 91 ALA A C 1
ATOM 754 O O . ALA A 1 91 ? 6.913 -4.276 -12.193 1.00 87.12 91 ALA A O 1
ATOM 755 N N . TRP A 1 92 ? 6.260 -2.133 -11.915 1.00 86.75 92 TRP A N 1
ATOM 756 C CA . TRP A 1 92 ? 7.159 -1.487 -12.896 1.00 86.75 92 TRP A CA 1
ATOM 757 C C . TRP A 1 92 ? 8.289 -0.596 -12.325 1.00 86.75 92 TRP A C 1
ATOM 759 O O . TRP A 1 92 ? 9.200 -0.221 -13.051 1.00 86.75 92 TRP A O 1
ATOM 769 N N . SER A 1 93 ? 8.298 -0.313 -11.019 1.00 84.38 93 SER A N 1
ATOM 770 C CA . SER A 1 93 ? 9.260 0.558 -10.312 1.00 84.38 93 SER A CA 1
ATOM 771 C C . SER A 1 93 ? 10.752 0.384 -10.669 1.00 84.38 93 SER A C 1
ATOM 773 O O . SER A 1 93 ? 11.276 -0.715 -10.763 1.00 84.38 93 SER A O 1
ATOM 775 N N . SER A 1 94 ? 11.537 1.457 -10.722 1.00 77.38 94 SER A N 1
ATOM 776 C CA . SER A 1 94 ? 12.980 1.334 -10.975 1.00 77.38 94 SER A CA 1
ATOM 777 C C . SER A 1 94 ? 13.827 0.921 -9.761 1.00 77.38 94 SER A C 1
ATOM 779 O O . SER A 1 94 ? 14.984 0.584 -9.968 1.00 77.38 94 SER A O 1
ATOM 781 N N . ARG A 1 95 ? 13.260 0.855 -8.542 1.00 67.44 95 ARG A N 1
ATOM 782 C CA . ARG A 1 95 ? 13.924 0.842 -7.208 1.00 67.44 95 ARG A CA 1
ATOM 783 C C . ARG A 1 95 ? 15.282 0.137 -7.024 1.00 67.44 95 ARG A C 1
ATOM 785 O O . ARG A 1 95 ? 16.029 0.581 -6.167 1.00 67.44 95 ARG A O 1
ATOM 792 N N . ASN A 1 96 ? 15.600 -0.904 -7.793 1.00 66.44 96 ASN A N 1
ATOM 793 C CA . ASN A 1 96 ? 16.840 -1.685 -7.660 1.00 66.44 96 ASN A CA 1
ATOM 794 C C . ASN A 1 96 ? 17.730 -1.661 -8.921 1.00 66.44 96 ASN A C 1
ATOM 796 O O . ASN A 1 96 ? 18.627 -2.479 -9.052 1.00 66.44 96 ASN A O 1
ATOM 800 N N . ASN A 1 97 ? 17.439 -0.793 -9.891 1.00 68.25 97 ASN A N 1
ATOM 801 C CA . ASN A 1 97 ? 18.283 -0.571 -11.062 1.00 68.25 97 ASN A CA 1
ATOM 802 C C . ASN A 1 97 ? 18.072 0.865 -11.562 1.00 68.25 97 ASN A C 1
ATOM 804 O O . ASN A 1 97 ? 17.033 1.173 -12.163 1.00 68.25 97 ASN A O 1
ATOM 808 N N . THR A 1 98 ? 19.059 1.702 -11.249 1.00 67.50 98 THR A N 1
ATOM 809 C CA . THR A 1 98 ? 19.134 3.138 -11.544 1.00 67.50 98 THR A CA 1
ATOM 810 C C . THR A 1 98 ? 20.197 3.482 -12.588 1.00 67.50 98 THR A C 1
ATOM 812 O O . THR A 1 98 ? 20.290 4.647 -12.949 1.00 67.50 98 THR A O 1
ATOM 815 N N . GLN A 1 99 ? 20.992 2.508 -13.048 1.00 75.44 99 GLN A N 1
ATOM 816 C CA . GLN A 1 99 ? 22.152 2.750 -13.918 1.00 75.44 99 GLN A CA 1
ATOM 817 C C . GLN A 1 99 ? 21.976 2.201 -15.340 1.00 75.44 99 GLN A C 1
ATOM 819 O O . GLN A 1 99 ? 22.483 2.806 -16.278 1.00 75.44 99 GLN A O 1
ATOM 824 N N . HIS A 1 100 ? 21.224 1.109 -15.530 1.00 79.19 100 HIS A N 1
ATOM 825 C CA . HIS A 1 100 ? 21.106 0.450 -16.835 1.00 79.19 100 HIS A CA 1
ATOM 826 C C . HIS A 1 100 ? 19.652 0.327 -17.300 1.00 79.19 100 HIS A C 1
ATOM 828 O O . HIS A 1 100 ? 18.752 -0.024 -16.530 1.00 79.19 100 HIS A O 1
ATOM 834 N N . SER A 1 101 ? 19.403 0.558 -18.586 1.00 81.00 101 SER A N 1
ATOM 835 C CA . SER A 1 101 ? 18.121 0.284 -19.236 1.00 81.00 101 SER A CA 1
ATOM 836 C C . SER A 1 101 ? 18.109 -1.146 -19.786 1.00 81.00 101 SER A C 1
ATOM 838 O O . SER A 1 101 ? 18.788 -1.463 -20.754 1.00 81.00 101 SER A O 1
ATOM 840 N N . TYR A 1 102 ? 17.307 -2.029 -19.186 1.00 85.31 102 TYR A N 1
ATOM 841 C CA . TYR A 1 102 ? 17.053 -3.360 -19.752 1.00 85.31 102 TYR A CA 1
ATOM 842 C C . TYR A 1 102 ? 15.676 -3.369 -20.422 1.00 85.31 102 TYR A C 1
ATOM 844 O O . TYR A 1 102 ? 14.669 -3.198 -19.732 1.00 85.31 102 TYR A O 1
ATOM 852 N N . LEU A 1 103 ? 15.632 -3.596 -21.740 1.00 87.19 103 LEU A N 1
ATOM 853 C CA . LEU A 1 103 ? 14.402 -3.579 -22.549 1.00 87.19 103 LEU A CA 1
ATOM 854 C C . LEU A 1 103 ? 13.331 -4.538 -22.008 1.00 87.19 103 LEU A C 1
ATOM 856 O O . LEU A 1 103 ? 12.168 -4.177 -21.865 1.00 87.19 103 LEU A O 1
ATOM 860 N N . LEU A 1 104 ? 13.745 -5.751 -21.640 1.00 88.19 104 LEU A N 1
ATOM 861 C CA . LEU A 1 104 ? 12.855 -6.826 -21.194 1.00 88.19 104 LEU A CA 1
ATOM 862 C C . LEU A 1 104 ? 12.638 -6.858 -19.670 1.00 88.19 104 LEU A C 1
ATOM 864 O O . LEU A 1 104 ? 12.126 -7.834 -19.108 1.00 88.19 104 LEU A O 1
ATOM 868 N N . ARG A 1 105 ? 13.031 -5.793 -18.960 1.00 84.19 105 ARG A N 1
ATOM 869 C CA . ARG A 1 105 ? 12.914 -5.704 -17.501 1.00 84.19 105 ARG A CA 1
ATOM 870 C C . ARG A 1 105 ? 11.470 -5.937 -17.061 1.00 84.19 105 ARG A C 1
ATOM 872 O O . ARG A 1 105 ? 10.569 -5.234 -17.496 1.00 84.19 105 ARG A O 1
ATOM 879 N N . ARG A 1 106 ? 11.277 -6.853 -16.103 1.00 83.38 106 ARG A N 1
ATOM 880 C CA . ARG A 1 106 ? 9.974 -7.191 -15.480 1.00 83.38 106 ARG A CA 1
ATOM 881 C C . ARG A 1 106 ? 8.953 -7.856 -16.416 1.00 83.38 106 ARG A C 1
ATOM 883 O O . ARG A 1 106 ? 7.882 -8.204 -15.920 1.00 83.38 106 ARG A O 1
ATOM 890 N N . LEU A 1 107 ? 9.295 -8.083 -17.686 1.00 88.69 107 LEU A N 1
ATOM 891 C CA . LEU A 1 107 ? 8.469 -8.805 -18.655 1.00 88.69 107 LEU A CA 1
ATOM 892 C C . LEU A 1 107 ? 8.756 -10.309 -18.657 1.00 88.69 107 LEU A C 1
ATOM 894 O O . LEU A 1 107 ? 7.829 -11.108 -18.735 1.00 88.69 107 LEU A O 1
ATOM 898 N N . VAL A 1 108 ? 10.026 -10.695 -18.525 1.00 90.81 108 VAL A N 1
ATOM 899 C CA . VAL A 1 108 ? 10.449 -12.091 -18.700 1.00 90.81 108 VAL A CA 1
ATOM 900 C C . VAL A 1 108 ? 10.461 -12.849 -17.372 1.00 90.81 108 VAL A C 1
ATOM 902 O O . VAL A 1 108 ? 10.840 -12.323 -16.316 1.00 90.81 108 VAL A O 1
ATOM 905 N N . ARG A 1 109 ? 10.046 -14.115 -17.435 1.00 92.88 109 ARG A N 1
ATOM 906 C CA . ARG A 1 109 ? 10.117 -15.098 -16.352 1.00 92.88 109 ARG A CA 1
ATOM 907 C C . ARG A 1 109 ? 10.863 -16.333 -16.836 1.00 92.88 109 ARG A C 1
ATOM 909 O O . ARG A 1 109 ? 10.787 -16.663 -18.013 1.00 92.88 109 ARG A O 1
ATOM 916 N N . CYS A 1 110 ? 11.546 -17.010 -15.923 1.00 93.06 110 CYS A N 1
ATOM 917 C CA . CYS A 1 110 ? 12.124 -18.316 -16.211 1.00 93.06 110 CYS A CA 1
ATOM 918 C C . CYS A 1 110 ? 11.001 -19.348 -16.408 1.00 93.06 110 CYS A C 1
ATOM 920 O O . CYS A 1 110 ? 10.090 -19.411 -15.580 1.00 93.06 110 CYS A O 1
ATOM 922 N N . GLY A 1 111 ? 11.070 -20.138 -17.482 1.00 94.75 111 GLY A N 1
ATOM 923 C CA . GLY A 1 111 ? 10.087 -21.184 -17.784 1.00 94.75 111 GLY A CA 1
ATOM 924 C C . GLY A 1 111 ? 10.122 -22.369 -16.814 1.00 94.75 111 GLY A C 1
ATOM 925 O O . GLY A 1 111 ? 9.099 -23.010 -16.615 1.00 94.75 111 GLY A O 1
ATOM 926 N N . GLU A 1 112 ? 11.260 -22.616 -16.164 1.00 96.00 112 GLU A N 1
ATOM 927 C CA . GLU A 1 112 ? 11.431 -23.743 -15.238 1.00 96.00 112 GLU A CA 1
ATOM 928 C C . GLU A 1 112 ? 11.022 -23.389 -13.803 1.00 96.00 112 GLU A C 1
ATOM 930 O O . GLU A 1 112 ? 10.252 -24.104 -13.171 1.00 96.00 112 GLU A O 1
ATOM 935 N N . CYS A 1 113 ? 11.510 -22.260 -13.274 1.00 94.75 113 CYS A N 1
ATOM 936 C CA . CYS A 1 113 ? 11.283 -21.880 -11.874 1.00 94.75 113 CYS A CA 1
ATOM 937 C C . CYS A 1 113 ? 10.235 -20.770 -11.678 1.00 94.75 113 CYS A C 1
ATOM 939 O O . CYS A 1 113 ? 9.900 -20.425 -10.546 1.00 94.75 113 CYS A O 1
ATOM 941 N N . GLY A 1 114 ? 9.735 -20.150 -12.752 1.00 91.81 114 GLY A N 1
ATOM 942 C CA . GLY A 1 114 ? 8.695 -19.110 -12.704 1.00 91.81 114 GLY A CA 1
ATOM 943 C C . GLY A 1 114 ? 9.128 -17.754 -12.121 1.00 91.81 114 GLY A C 1
ATOM 944 O O . GLY A 1 114 ? 8.347 -16.785 -12.137 1.00 91.81 114 GLY A O 1
ATOM 945 N N . TYR A 1 115 ? 10.361 -17.641 -11.616 1.00 90.56 115 TYR A N 1
ATOM 946 C CA . TYR A 1 115 ? 10.905 -16.394 -11.085 1.00 90.56 115 TYR A CA 1
ATOM 947 C C . TYR A 1 115 ? 11.084 -15.338 -12.182 1.00 90.56 115 TYR A C 1
ATOM 949 O O . TYR A 1 115 ? 11.327 -15.640 -13.350 1.00 90.56 115 TYR A O 1
ATOM 957 N N . LYS A 1 116 ? 10.949 -14.062 -11.797 1.00 88.38 116 LYS A N 1
ATOM 958 C CA . LYS A 1 116 ? 11.197 -12.929 -12.700 1.00 88.38 116 LYS A CA 1
ATOM 959 C C . LYS A 1 116 ? 12.689 -12.831 -12.991 1.00 88.38 116 LYS A C 1
ATOM 961 O O . LYS A 1 116 ? 13.477 -12.792 -12.050 1.00 88.38 116 LYS A O 1
ATOM 966 N N . MET A 1 117 ? 13.054 -12.713 -14.263 1.00 87.75 117 MET A N 1
ATOM 967 C CA . MET A 1 117 ? 14.451 -12.512 -14.642 1.00 87.75 117 MET A CA 1
ATOM 968 C C . M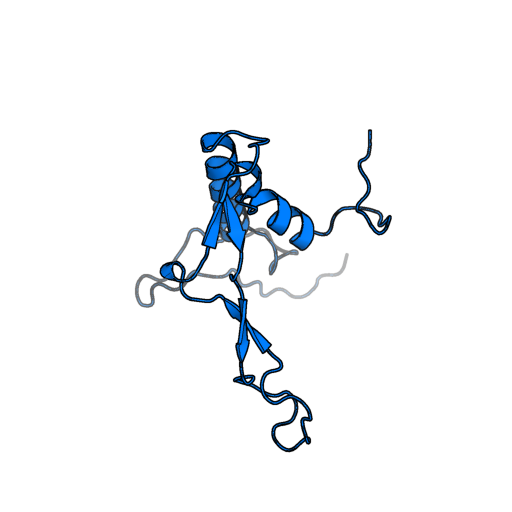ET A 1 117 ? 14.898 -11.081 -14.310 1.00 87.75 117 MET A C 1
ATOM 970 O O . MET A 1 117 ? 14.130 -10.119 -14.443 1.00 87.75 117 MET A O 1
ATOM 974 N N . CYS A 1 118 ? 16.141 -10.940 -13.854 1.00 84.56 118 CYS A N 1
ATOM 975 C CA . CYS A 1 118 ? 16.800 -9.659 -13.629 1.00 84.56 118 CYS A CA 1
ATOM 976 C C . CYS A 1 118 ? 17.855 -9.410 -14.710 1.00 84.56 118 CYS A C 1
ATOM 978 O O . CYS A 1 118 ? 18.427 -10.343 -15.263 1.00 84.56 118 CYS A O 1
ATOM 980 N N . GLY A 1 119 ? 18.089 -8.136 -15.022 1.00 83.50 119 GLY A N 1
ATOM 981 C CA . GLY A 1 119 ? 19.229 -7.759 -15.846 1.00 83.50 119 GLY A CA 1
ATOM 982 C C . GLY A 1 119 ? 20.504 -7.826 -15.014 1.00 83.50 119 GLY A C 1
ATOM 983 O O . GLY A 1 119 ? 20.505 -7.398 -13.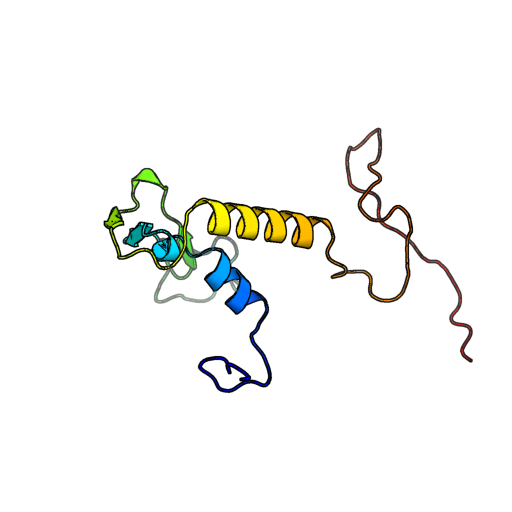858 1.00 83.50 119 GLY A O 1
ATOM 984 N N . PHE A 1 120 ? 21.559 -8.353 -15.618 1.00 81.88 120 PHE A N 1
ATOM 985 C CA . PHE A 1 120 ? 22.919 -8.339 -15.101 1.00 81.88 120 PHE A CA 1
ATOM 986 C C . PHE A 1 120 ? 23.767 -7.513 -16.070 1.00 81.88 120 PHE A C 1
ATOM 988 O O . PHE A 1 120 ? 23.554 -7.573 -17.281 1.00 81.88 120 PHE A O 1
ATOM 995 N N . PHE A 1 121 ? 24.652 -6.671 -15.548 1.00 80.25 121 PHE A N 1
ATOM 996 C CA . PHE A 1 121 ? 25.619 -5.930 -16.350 1.00 80.25 121 PHE A CA 1
ATOM 997 C C . PHE A 1 121 ? 27.008 -6.272 -15.830 1.00 80.25 121 PHE A C 1
ATOM 999 O O . PHE A 1 121 ? 27.281 -6.089 -14.646 1.00 80.25 121 PHE A O 1
ATOM 1006 N N . GLU A 1 122 ? 27.860 -6.756 -16.725 1.00 72.69 122 GLU A N 1
ATOM 1007 C CA . GLU A 1 122 ? 29.260 -7.050 -16.455 1.00 72.69 122 GLU A CA 1
ATOM 1008 C C . GLU A 1 122 ? 30.096 -6.217 -17.424 1.00 72.69 122 GLU A C 1
ATOM 1010 O O . GLU A 1 122 ? 30.199 -6.517 -18.611 1.00 72.69 122 GLU A O 1
ATOM 1015 N N . GLY A 1 123 ? 30.625 -5.100 -16.934 1.00 70.12 123 GLY A N 1
ATOM 1016 C CA . GLY A 1 123 ? 31.476 -4.207 -17.710 1.00 70.12 123 GLY A CA 1
ATOM 1017 C C . GLY A 1 123 ? 32.501 -3.535 -16.806 1.00 70.12 123 GLY A C 1
ATOM 1018 O O . GLY A 1 123 ? 32.182 -3.149 -15.681 1.00 70.12 123 GLY A O 1
ATOM 1019 N N . LYS A 1 124 ? 33.741 -3.390 -17.293 1.00 61.47 124 LYS A N 1
ATOM 1020 C CA . LYS A 1 124 ? 34.748 -2.525 -16.659 1.00 61.47 124 LYS A CA 1
ATOM 1021 C C . LYS A 1 124 ? 34.246 -1.081 -16.716 1.00 61.47 124 LYS A C 1
ATOM 1023 O O . LYS A 1 124 ? 33.831 -0.632 -17.782 1.00 61.47 124 LYS A O 1
ATOM 1028 N N . GLN A 1 125 ? 34.306 -0.355 -15.596 1.00 55.44 125 GLN A N 1
ATOM 1029 C CA . GLN A 1 125 ? 34.144 1.100 -15.609 1.00 55.44 125 GLN A CA 1
ATOM 1030 C C . GLN A 1 125 ? 35.182 1.691 -16.568 1.00 55.44 125 GLN A C 1
ATOM 1032 O O . GLN A 1 125 ? 36.370 1.719 -16.258 1.00 55.44 125 GLN A O 1
ATOM 1037 N N . VAL A 1 126 ? 34.740 2.145 -17.737 1.00 56.56 126 VAL A N 1
ATOM 1038 C CA . VAL A 1 126 ? 35.527 3.058 -18.561 1.00 56.56 126 VAL A CA 1
ATOM 1039 C C . VAL A 1 126 ? 35.117 4.449 -18.100 1.00 56.56 126 VAL A C 1
ATOM 1041 O O . VAL A 1 126 ? 34.028 4.917 -18.425 1.00 56.56 126 VAL A O 1
ATOM 1044 N N . ASN A 1 127 ? 35.937 5.048 -17.235 1.00 41.94 127 ASN A N 1
ATOM 1045 C CA . ASN A 1 127 ? 35.784 6.449 -16.858 1.00 41.94 127 ASN A CA 1
ATOM 1046 C C . ASN A 1 127 ? 36.003 7.298 -18.120 1.00 41.94 127 ASN A C 1
ATOM 1048 O O . ASN A 1 127 ? 37.048 7.164 -18.758 1.00 41.94 127 ASN A O 1
ATOM 1052 N N . MET A 1 128 ? 35.022 8.129 -18.472 1.00 37.44 128 MET A N 1
ATOM 1053 C CA . MET A 1 128 ? 35.239 9.325 -19.291 1.00 37.44 128 MET A CA 1
ATOM 1054 C C . MET A 1 128 ? 35.367 10.524 -18.364 1.00 37.44 128 MET A C 1
ATOM 1056 O O . MET A 1 128 ? 34.595 10.565 -17.376 1.00 37.44 128 MET A O 1
#

Organism: NCBI:txid1392998

Secondary structure (DSSP, 8-state):
-----TT--SS--HHHHHHHHT-GGGGTEEEES-EEEE--SS-SSSSS--S-S--EEEEPPGGG-EEEE---SS-HHHHHHHHHHHHHHHHH--TT-SS---TTTTT-B-TTT-PBP-----------

Radius of gyration: 21.57 Å; chains: 1; bounding box: 55×50×53 Å